Protein AF-A0A811SAV0-F1 (afdb_monomer)

Secondary structure (DSSP, 8-state):
-HHHHHHHTT--EEEEEE-TTS-EEEEEES-HHHHHHTTS--TTS--SS----HHHHHHHHHHHHHHHHHHHHHHHHHHHHHHHHHHHHHHHHHHHHHHHHHS-S-TT---TTTS-GGGHHHHHHHHHHHHHHTT-

Radius of gyration: 30.17 Å; Cα contacts (8 Å, |Δi|>4): 61; chains: 1; bounding box: 60×42×82 Å

Mean predicted aligned error: 19.49 Å

Solvent-accessible surface area (backbone atoms only — not comparable to full-atom values): 8204 Å² total; per-residue (Å²): 108,72,65,61,52,22,68,74,64,78,41,83,45,64,47,78,46,69,45,96,89,68,49,79,45,78,52,60,58,64,56,51,66,65,56,49,58,58,66,45,69,59,90,95,47,84,54,73,79,78,76,71,52,72,64,59,50,50,51,52,50,51,51,53,52,52,51,54,53,48,55,52,50,56,51,54,53,49,49,53,53,51,52,54,48,51,52,52,53,49,55,51,49,51,51,52,51,53,52,54,71,71,44,74,97,41,97,81,71,63,62,57,81,77,55,48,72,84,52,51,63,58,52,52,53,52,52,53,52,52,56,50,64,76,73,106

Nearest PDB structures (foldseek):
  5f28-assembly1_B  TM=6.497E-01  e=5.873E-02  Mus musculus
  6c9l-assembly2_D  TM=6.506E-01  e=6.699E-02  Homo sapiens
  1n6j-assembly1_A  TM=6.111E-01  e=9.940E-02  Homo sapiens

Structure (mmCIF, N/CA/C/O backbone):
data_AF-A0A811SAV0-F1
#
_entry.id   AF-A0A811SAV0-F1
#
loop_
_atom_site.group_PDB
_atom_site.id
_atom_site.type_symbol
_atom_site.label_atom_id
_atom_site.label_alt_id
_atom_site.label_comp_id
_atom_site.label_asym_id
_atom_site.label_entity_id
_atom_site.label_seq_id
_atom_site.pdbx_PDB_ins_code
_atom_site.Cartn_x
_atom_site.Cartn_y
_atom_site.Cartn_z
_atom_site.occupancy
_atom_site.B_iso_or_equiv
_atom_site.auth_seq_id
_atom_site.auth_comp_id
_atom_site.auth_asym_id
_atom_site.auth_atom_id
_atom_site.pdbx_PDB_model_num
ATOM 1 N N . MET A 1 1 ? 9.350 -6.689 -13.671 1.00 64.00 1 MET A N 1
ATOM 2 C CA . MET A 1 1 ? 10.415 -5.668 -13.768 1.00 64.00 1 MET A CA 1
ATOM 3 C C . MET A 1 1 ? 10.565 -5.176 -15.203 1.00 64.00 1 MET A C 1
ATOM 5 O O . MET A 1 1 ? 10.274 -4.015 -15.415 1.00 64.00 1 MET A O 1
ATOM 9 N N . ALA A 1 2 ? 10.870 -6.035 -16.187 1.00 64.44 2 ALA A N 1
ATOM 10 C CA . ALA A 1 2 ? 10.975 -5.631 -17.601 1.00 64.44 2 ALA A CA 1
ATOM 11 C C . ALA A 1 2 ? 9.724 -4.910 -18.156 1.00 64.44 2 ALA A C 1
ATOM 13 O O . ALA A 1 2 ? 9.862 -3.881 -18.803 1.00 64.44 2 ALA A O 1
ATOM 14 N N . ARG A 1 3 ? 8.510 -5.381 -17.821 1.00 69.81 3 ARG A N 1
ATOM 15 C CA . ARG A 1 3 ? 7.254 -4.712 -18.220 1.00 69.81 3 ARG A CA 1
ATOM 16 C C . ARG A 1 3 ? 7.117 -3.287 -17.664 1.00 69.81 3 ARG A C 1
ATOM 18 O O . ARG A 1 3 ? 6.798 -2.386 -18.418 1.00 69.81 3 ARG A O 1
ATOM 25 N N . ALA A 1 4 ? 7.397 -3.083 -16.376 1.00 74.69 4 ALA A N 1
ATOM 26 C CA . ALA A 1 4 ? 7.285 -1.762 -15.750 1.00 74.69 4 ALA A CA 1
ATOM 27 C C . ALA A 1 4 ? 8.262 -0.751 -16.373 1.00 74.69 4 ALA A C 1
ATOM 29 O O . ALA A 1 4 ? 7.903 0.392 -16.599 1.00 74.69 4 ALA A O 1
ATOM 30 N N . ILE A 1 5 ? 9.472 -1.206 -16.714 1.00 72.19 5 ILE A N 1
ATOM 31 C CA . ILE A 1 5 ? 10.492 -0.372 -17.365 1.00 72.19 5 ILE A CA 1
ATOM 32 C C . ILE A 1 5 ? 10.098 -0.056 -18.817 1.00 72.19 5 ILE A C 1
ATOM 34 O O . ILE A 1 5 ? 10.317 1.054 -19.283 1.00 72.19 5 ILE A O 1
ATOM 38 N N . SER A 1 6 ? 9.497 -1.016 -19.528 1.00 74.50 6 SER A N 1
ATOM 39 C CA . SER A 1 6 ? 8.990 -0.811 -20.892 1.00 74.50 6 SER A CA 1
ATOM 40 C C . SER A 1 6 ? 7.869 0.231 -20.931 1.00 74.50 6 SER A C 1
ATOM 42 O O . SER A 1 6 ? 7.892 1.111 -21.786 1.00 74.50 6 SER A O 1
ATOM 44 N N . GLU A 1 7 ? 6.936 0.166 -19.978 1.00 79.06 7 GLU A N 1
ATOM 45 C CA . GLU A 1 7 ? 5.827 1.120 -19.845 1.00 79.06 7 GLU A CA 1
ATOM 46 C C . GLU A 1 7 ? 6.306 2.520 -19.429 1.00 79.06 7 GLU A C 1
ATOM 48 O O . GLU A 1 7 ? 5.781 3.516 -19.914 1.00 79.06 7 GLU A O 1
ATOM 53 N N . GLU A 1 8 ? 7.310 2.612 -18.555 1.00 73.12 8 GLU A N 1
ATOM 54 C CA . GLU A 1 8 ? 7.830 3.889 -18.052 1.00 73.12 8 GLU A CA 1
ATOM 55 C C . GLU A 1 8 ? 8.710 4.631 -19.070 1.00 73.12 8 GLU A C 1
ATOM 57 O O . GLU A 1 8 ? 8.700 5.860 -19.112 1.00 73.12 8 GLU A O 1
ATOM 62 N N . LEU A 1 9 ? 9.450 3.898 -19.908 1.00 76.75 9 LEU A N 1
ATOM 63 C CA . LEU A 1 9 ? 10.360 4.469 -20.908 1.00 76.75 9 LEU A CA 1
ATOM 64 C C . LEU A 1 9 ? 9.765 4.542 -22.323 1.00 76.75 9 LEU A C 1
ATOM 66 O O . LEU A 1 9 ? 10.479 4.937 -23.242 1.00 76.75 9 LEU A O 1
ATOM 70 N N . ASP A 1 10 ? 8.504 4.132 -22.505 1.00 77.56 10 ASP A N 1
ATOM 71 C CA . ASP A 1 10 ? 7.852 3.959 -23.817 1.00 77.56 10 ASP A CA 1
ATOM 72 C C . ASP A 1 10 ? 8.756 3.215 -24.823 1.00 77.56 10 ASP A C 1
ATOM 74 O O . ASP A 1 10 ? 8.954 3.614 -25.971 1.00 77.56 10 ASP A O 1
ATOM 78 N N . ALA A 1 11 ? 9.390 2.137 -24.346 1.00 72.81 11 ALA A N 1
ATOM 79 C CA . ALA A 1 11 ? 10.442 1.424 -25.065 1.00 72.81 11 ALA A CA 1
ATOM 80 C C . ALA A 1 11 ? 10.138 -0.073 -25.186 1.00 72.81 11 ALA A C 1
ATOM 82 O O . ALA A 1 11 ? 9.627 -0.703 -24.257 1.00 72.81 11 ALA A O 1
ATOM 83 N N . HIS A 1 12 ? 10.519 -0.679 -26.314 1.00 74.56 12 HIS A N 1
ATOM 84 C CA . HIS A 1 12 ? 10.455 -2.129 -26.509 1.00 74.56 12 HIS A CA 1
ATOM 85 C C . HIS A 1 12 ? 11.681 -2.810 -25.893 1.00 74.56 12 HIS A C 1
ATOM 87 O O . HIS A 1 12 ? 12.813 -2.540 -26.292 1.00 74.56 12 HIS A O 1
ATOM 93 N N . ILE A 1 13 ? 11.460 -3.700 -24.921 1.00 72.62 13 ILE A N 1
ATOM 94 C CA . ILE A 1 13 ? 12.533 -4.345 -24.153 1.00 72.62 13 ILE A CA 1
ATOM 95 C C . ILE A 1 13 ? 12.432 -5.866 -24.290 1.00 72.62 13 ILE A C 1
ATOM 97 O O . ILE A 1 13 ? 11.392 -6.455 -23.998 1.00 72.62 13 ILE A O 1
ATOM 101 N N . ALA A 1 14 ? 13.549 -6.495 -24.663 1.00 79.81 14 ALA A N 1
ATOM 102 C CA . ALA A 1 14 ? 13.745 -7.940 -24.623 1.00 79.81 14 ALA A CA 1
ATOM 103 C C . ALA A 1 14 ? 14.899 -8.281 -23.671 1.00 79.81 14 ALA A C 1
ATOM 105 O O . ALA A 1 14 ? 15.991 -7.725 -23.784 1.00 79.81 14 ALA A O 1
ATOM 106 N N . VAL A 1 15 ? 14.665 -9.201 -22.733 1.00 81.25 15 VAL A N 1
ATOM 107 C CA . VAL A 1 15 ? 15.683 -9.700 -21.799 1.00 81.25 15 VAL A CA 1
ATOM 108 C C . VAL A 1 15 ? 15.876 -11.192 -22.030 1.00 81.25 15 VAL A C 1
ATOM 110 O O . VAL A 1 15 ? 14.929 -11.961 -21.890 1.00 81.25 15 VAL A O 1
ATOM 113 N N . VAL A 1 16 ? 17.107 -11.604 -22.338 1.00 81.56 16 VAL A N 1
ATOM 114 C CA . VAL A 1 16 ? 17.495 -13.017 -22.466 1.00 81.56 16 VAL A CA 1
ATOM 115 C C . VAL A 1 16 ? 18.511 -13.349 -21.378 1.00 81.56 16 VAL A C 1
ATOM 117 O O . VAL A 1 16 ? 19.557 -12.710 -21.282 1.00 81.56 16 VAL A O 1
ATOM 120 N N . ALA A 1 17 ? 18.198 -14.335 -20.543 1.00 84.38 17 ALA A N 1
ATOM 121 C CA . ALA A 1 17 ? 19.053 -14.812 -19.465 1.00 84.38 17 ALA A CA 1
ATOM 122 C C . ALA A 1 17 ? 19.480 -16.256 -19.733 1.00 84.38 17 ALA A C 1
ATOM 124 O O . ALA A 1 17 ? 18.638 -17.101 -20.029 1.00 84.38 17 ALA A O 1
ATOM 125 N N . PHE A 1 18 ? 20.773 -16.542 -19.586 1.00 83.38 18 PHE A N 1
ATOM 126 C CA . PHE A 1 18 ? 21.312 -17.896 -19.687 1.00 83.38 18 PHE A CA 1
ATOM 127 C C . PHE A 1 18 ? 21.580 -18.453 -18.290 1.00 83.38 18 PHE A C 1
ATOM 129 O O . PHE A 1 18 ? 22.265 -17.819 -17.483 1.00 83.38 18 PHE A O 1
ATOM 136 N N . SER A 1 19 ? 21.031 -19.628 -17.992 1.00 81.75 19 SER A N 1
ATOM 137 C CA . SER A 1 19 ? 21.329 -20.357 -16.765 1.00 81.75 19 SER A CA 1
ATOM 138 C C . SER A 1 19 ? 22.769 -20.876 -16.800 1.00 81.75 19 SER A C 1
ATOM 140 O O . SER A 1 19 ? 23.379 -21.034 -17.859 1.00 81.75 19 SER A O 1
ATOM 142 N N . THR A 1 20 ? 23.326 -21.206 -15.636 1.00 78.00 20 THR A N 1
ATOM 143 C CA . THR A 1 20 ? 24.641 -21.864 -15.555 1.00 78.00 20 THR A CA 1
ATOM 144 C C . THR A 1 20 ? 24.649 -23.261 -16.187 1.00 78.00 20 THR A C 1
ATOM 146 O O . THR A 1 20 ? 25.722 -23.775 -16.489 1.00 78.00 20 THR A O 1
ATOM 149 N N . ALA A 1 21 ? 23.473 -23.859 -16.412 1.00 85.25 21 ALA A N 1
ATOM 150 C CA . ALA A 1 21 ? 23.298 -25.112 -17.144 1.00 85.25 21 ALA A CA 1
ATOM 151 C C . ALA A 1 21 ? 23.215 -24.912 -18.673 1.00 85.25 21 ALA A C 1
ATOM 153 O O . ALA A 1 21 ? 23.208 -25.892 -19.412 1.00 85.25 21 ALA A O 1
ATOM 154 N N . GLY A 1 22 ? 23.200 -23.659 -19.148 1.00 75.12 22 GLY A N 1
ATOM 155 C CA . GLY A 1 22 ? 23.134 -23.306 -20.568 1.00 75.12 22 GLY A CA 1
ATOM 156 C C . GLY A 1 22 ? 21.720 -23.071 -21.103 1.00 75.12 22 GLY A C 1
ATOM 157 O O . GLY A 1 22 ? 21.566 -22.815 -22.296 1.00 75.12 22 GLY A O 1
ATOM 158 N N . ASP A 1 23 ? 20.696 -23.119 -20.251 1.00 78.31 23 ASP A N 1
ATOM 159 C CA . ASP A 1 23 ? 19.310 -22.890 -20.667 1.00 78.31 23 ASP A CA 1
ATOM 160 C C . ASP A 1 23 ? 19.045 -21.401 -20.888 1.00 78.31 23 ASP A C 1
ATOM 162 O O . ASP A 1 23 ? 19.412 -20.572 -20.056 1.00 78.31 23 ASP A O 1
ATOM 166 N N . ALA A 1 24 ? 18.366 -21.055 -21.982 1.00 78.38 24 ALA A N 1
ATOM 167 C CA . ALA A 1 24 ? 17.958 -19.685 -22.266 1.00 78.38 24 ALA A CA 1
ATOM 168 C C . ALA A 1 24 ? 16.525 -19.421 -21.779 1.00 78.38 24 ALA A C 1
ATOM 170 O O . ALA A 1 24 ? 15.596 -20.168 -22.089 1.00 78.38 24 ALA A O 1
ATOM 171 N N . HIS A 1 25 ? 16.336 -18.315 -21.066 1.00 78.50 25 HIS A N 1
ATOM 172 C CA . HIS A 1 25 ? 15.037 -17.800 -20.648 1.00 78.50 25 HIS A CA 1
ATOM 173 C C . HIS A 1 25 ? 14.842 -16.398 -21.215 1.00 78.50 25 HIS A C 1
ATOM 175 O O . HIS A 1 25 ? 15.693 -15.531 -21.021 1.00 78.50 25 HIS A O 1
ATOM 181 N N . ALA A 1 26 ? 13.722 -16.172 -21.893 1.00 77.19 26 ALA A N 1
ATOM 182 C CA . ALA A 1 26 ? 13.417 -14.903 -22.536 1.00 77.19 26 ALA A CA 1
ATOM 183 C C . ALA A 1 26 ? 12.189 -14.249 -21.881 1.00 77.19 26 ALA A C 1
ATOM 185 O O . ALA A 1 26 ? 11.216 -14.933 -21.560 1.00 77.19 26 ALA A O 1
ATOM 186 N N . PHE A 1 27 ? 12.254 -12.938 -21.650 1.00 75.69 27 PHE A N 1
ATOM 187 C CA . PHE A 1 27 ? 11.188 -12.142 -21.041 1.00 75.69 27 PHE A CA 1
ATOM 188 C C . PHE A 1 27 ? 11.016 -10.833 -21.801 1.00 75.69 27 PHE A C 1
ATOM 190 O O . PHE A 1 27 ? 11.992 -10.102 -21.989 1.00 75.69 27 PHE A O 1
ATOM 197 N N . ASP A 1 28 ? 9.784 -10.513 -22.192 1.00 66.44 28 ASP A N 1
ATOM 198 C CA . ASP A 1 28 ? 9.534 -9.391 -23.090 1.00 66.44 28 ASP A CA 1
ATOM 199 C C . ASP A 1 28 ? 8.069 -8.911 -23.119 1.00 66.44 28 ASP A C 1
ATOM 201 O O . ASP A 1 28 ? 7.162 -9.523 -22.543 1.00 66.44 28 ASP A O 1
ATOM 205 N N . ALA A 1 29 ? 7.884 -7.753 -23.755 1.00 55.41 29 ALA A N 1
ATOM 206 C CA . ALA A 1 29 ? 6.630 -7.247 -24.308 1.00 55.41 29 ALA A CA 1
ATOM 207 C C . ALA A 1 29 ? 6.977 -6.112 -25.302 1.00 55.41 29 ALA A C 1
ATOM 209 O O . ALA A 1 29 ? 7.429 -5.059 -24.845 1.00 55.41 29 ALA A O 1
ATOM 210 N N . PRO A 1 30 ? 6.795 -6.267 -26.635 1.00 58.72 30 PRO A N 1
ATOM 211 C CA . PRO A 1 30 ? 6.320 -7.440 -27.399 1.00 58.72 30 PRO A CA 1
ATOM 212 C C . PRO A 1 30 ? 7.330 -8.607 -27.424 1.00 58.72 30 PRO A C 1
ATOM 214 O O . PRO A 1 30 ? 8.439 -8.442 -26.936 1.00 58.72 30 PRO A O 1
ATOM 217 N N . THR A 1 31 ? 6.956 -9.758 -28.007 1.00 72.38 31 THR A N 1
ATOM 218 C CA . THR A 1 31 ? 7.784 -10.986 -28.100 1.00 72.38 31 THR A CA 1
ATOM 219 C C . THR A 1 31 ? 9.232 -10.720 -28.533 1.00 72.38 31 THR A C 1
ATOM 221 O O . THR A 1 31 ? 9.461 -9.897 -29.418 1.00 72.38 31 THR A O 1
ATOM 224 N N . VAL A 1 32 ? 10.201 -11.457 -27.979 1.00 70.50 32 VAL A N 1
ATOM 225 C CA . VAL A 1 32 ? 11.654 -11.306 -28.190 1.00 70.50 32 VAL A CA 1
ATOM 226 C C . VAL A 1 32 ? 11.979 -11.330 -29.671 1.00 70.50 32 VAL A C 1
ATOM 228 O O . VAL A 1 32 ? 12.746 -10.488 -30.122 1.00 70.50 32 VAL A O 1
ATOM 231 N N . ASP A 1 33 ? 11.335 -12.204 -30.444 1.00 69.44 33 ASP A N 1
ATOM 232 C CA . ASP A 1 33 ? 11.501 -12.250 -31.898 1.00 69.44 33 ASP A CA 1
ATOM 233 C C . ASP A 1 33 ? 11.124 -10.930 -32.578 1.00 69.44 33 ASP A C 1
ATOM 235 O O . ASP A 1 33 ? 11.838 -10.486 -33.470 1.00 69.44 33 ASP A O 1
ATOM 239 N N . CYS A 1 34 ? 10.062 -10.249 -32.137 1.00 67.31 34 CYS A N 1
ATOM 240 C CA . CYS A 1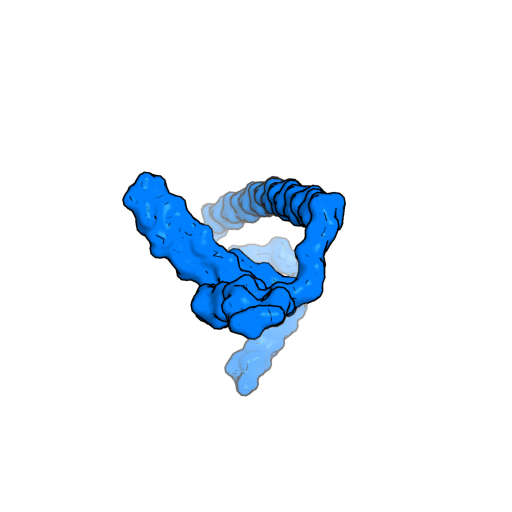 34 ? 9.677 -8.947 -32.687 1.00 67.31 34 CYS A CA 1
ATOM 241 C C . CYS A 1 34 ? 10.726 -7.878 -32.368 1.00 67.31 34 CYS A C 1
ATOM 243 O O . CYS A 1 34 ? 11.062 -7.078 -33.235 1.00 67.31 34 CYS A O 1
ATOM 245 N N . VAL A 1 35 ? 11.279 -7.884 -31.151 1.00 65.75 35 VAL A N 1
ATOM 246 C CA . VAL A 1 35 ? 12.334 -6.937 -30.764 1.00 65.75 35 VAL A CA 1
ATOM 247 C C . VAL A 1 35 ? 13.612 -7.231 -31.549 1.00 65.75 35 VAL A C 1
ATOM 249 O O . VAL A 1 35 ? 14.154 -6.327 -32.178 1.00 65.75 35 VAL A O 1
ATOM 252 N N . LEU A 1 36 ? 14.045 -8.494 -31.605 1.00 74.06 36 LEU A N 1
ATOM 253 C CA . LEU A 1 36 ? 15.248 -8.924 -32.320 1.00 74.06 36 LEU A CA 1
ATOM 254 C C . LEU A 1 36 ? 15.156 -8.676 -33.828 1.00 74.06 36 LEU A C 1
ATOM 256 O O . LEU A 1 36 ? 16.132 -8.208 -34.406 1.00 74.06 36 LEU A O 1
ATOM 260 N N . CYS A 1 37 ? 14.001 -8.903 -34.463 1.00 69.88 37 CYS A N 1
ATOM 261 C CA . CYS A 1 37 ? 13.797 -8.594 -35.885 1.00 69.88 37 CYS A CA 1
ATOM 262 C C . CYS A 1 37 ? 14.046 -7.117 -36.207 1.00 69.88 37 CYS A C 1
ATOM 264 O O . CYS A 1 37 ? 14.454 -6.799 -37.319 1.00 69.88 37 CYS A O 1
ATOM 266 N N . THR A 1 38 ? 13.851 -6.222 -35.237 1.00 64.75 38 THR A N 1
ATOM 267 C CA . THR A 1 38 ? 14.151 -4.796 -35.400 1.00 64.75 38 THR A CA 1
ATOM 268 C C . THR A 1 38 ? 15.654 -4.500 -35.435 1.00 64.75 38 THR A C 1
ATOM 270 O O . THR A 1 38 ? 16.047 -3.472 -35.964 1.00 64.75 38 THR A O 1
ATOM 273 N N . TYR A 1 39 ? 16.504 -5.373 -34.886 1.00 63.56 39 TYR A N 1
ATOM 274 C CA . TYR A 1 39 ? 17.965 -5.193 -34.839 1.00 63.56 39 TYR A CA 1
A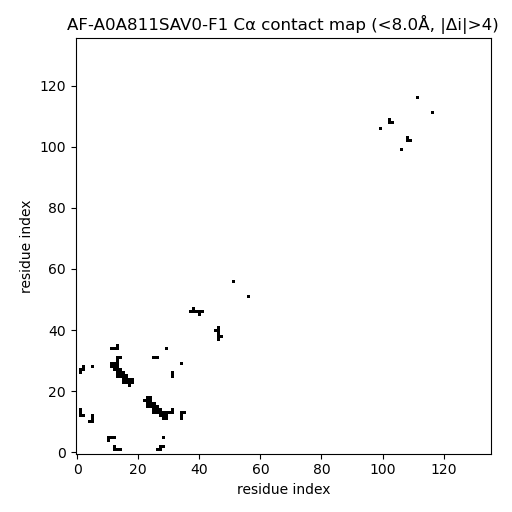TOM 275 C C . TYR A 1 39 ? 18.725 -6.122 -35.789 1.00 63.56 39 TYR A C 1
ATOM 277 O O . TYR A 1 39 ? 19.909 -5.902 -36.054 1.00 63.56 39 TYR A O 1
ATOM 285 N N . LEU A 1 40 ? 18.072 -7.167 -36.296 1.00 65.00 40 LEU A N 1
ATOM 286 C CA . LEU A 1 40 ? 18.647 -8.029 -37.316 1.00 65.00 40 LEU A CA 1
ATOM 287 C C . LEU A 1 40 ? 18.670 -7.280 -38.658 1.00 65.00 40 LEU A C 1
ATOM 289 O O . LEU A 1 40 ? 17.662 -6.684 -39.040 1.00 65.00 40 LEU A O 1
ATOM 293 N N . PRO A 1 41 ? 19.796 -7.291 -39.394 1.00 57.03 41 PRO A N 1
ATOM 294 C CA . PR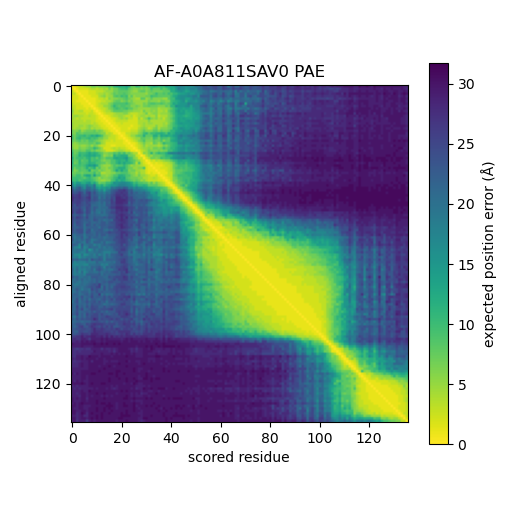O A 1 41 ? 19.849 -6.668 -40.705 1.00 57.03 41 PRO A CA 1
ATOM 295 C C . PRO A 1 41 ? 18.870 -7.377 -41.646 1.00 57.03 41 PRO A C 1
ATOM 297 O O . PRO A 1 41 ? 19.065 -8.542 -41.988 1.00 57.03 41 PRO A O 1
ATOM 300 N N . VAL A 1 42 ? 17.831 -6.670 -42.087 1.00 61.38 42 VAL A N 1
ATOM 301 C CA . VAL A 1 42 ? 17.132 -7.010 -43.328 1.00 61.38 42 VAL A CA 1
ATOM 302 C C . VAL A 1 42 ? 18.022 -6.526 -44.468 1.00 61.38 42 VAL A C 1
ATOM 304 O O . VAL A 1 42 ? 18.426 -5.364 -44.482 1.00 61.38 42 VAL A O 1
ATOM 307 N N . ASP A 1 43 ? 18.379 -7.451 -45.361 1.00 56.53 43 ASP A N 1
ATOM 308 C CA . ASP A 1 43 ? 19.245 -7.292 -46.534 1.00 56.53 43 ASP A CA 1
ATOM 309 C C . ASP A 1 43 ? 19.609 -5.839 -46.905 1.00 56.53 43 ASP A C 1
ATOM 311 O O . ASP A 1 43 ? 18.843 -5.104 -47.528 1.00 56.53 43 ASP A O 1
ATOM 315 N N . GLY A 1 44 ? 20.835 -5.439 -46.547 1.00 56.09 44 GLY A N 1
ATOM 316 C CA . GLY A 1 44 ? 21.512 -4.263 -47.101 1.00 56.09 44 GLY A CA 1
ATOM 317 C C . GLY A 1 44 ? 21.208 -2.899 -46.472 1.00 56.09 44 GLY A C 1
ATOM 318 O O . GLY A 1 44 ? 21.811 -1.917 -46.905 1.00 56.09 44 GLY A O 1
ATOM 319 N N . VAL A 1 45 ? 20.351 -2.802 -45.450 1.00 59.31 45 VAL A N 1
ATOM 320 C CA . VAL A 1 45 ? 20.088 -1.538 -44.735 1.00 59.31 45 VAL A CA 1
ATOM 321 C C . VAL A 1 45 ? 20.435 -1.701 -43.250 1.00 59.31 45 VAL A C 1
ATOM 323 O O . VAL A 1 45 ? 19.956 -2.648 -42.628 1.00 59.31 45 VAL A O 1
ATOM 326 N N . PRO A 1 46 ? 21.255 -0.817 -42.643 1.00 54.53 46 PRO A N 1
ATOM 327 C CA . PRO A 1 46 ? 21.487 -0.861 -41.204 1.00 54.53 46 PRO A CA 1
ATOM 328 C C . PRO A 1 46 ? 20.169 -0.545 -40.486 1.00 54.53 46 PRO A C 1
ATOM 330 O O . PRO A 1 46 ? 19.589 0.515 -40.747 1.00 54.53 46 PRO A O 1
ATOM 333 N N . PRO A 1 47 ? 19.673 -1.417 -39.596 1.00 55.53 47 PRO A N 1
ATOM 334 C CA . PRO A 1 47 ? 18.497 -1.088 -38.825 1.00 55.53 47 PRO A CA 1
ATOM 335 C C . PRO A 1 47 ? 18.901 -0.111 -37.710 1.00 55.53 47 PRO A C 1
ATOM 337 O O . PRO A 1 47 ? 19.790 -0.399 -36.913 1.00 55.53 47 PRO A O 1
ATOM 340 N N . HIS A 1 48 ? 18.209 1.029 -37.655 1.00 57.84 48 HIS A N 1
ATOM 341 C CA . HIS A 1 48 ? 18.192 2.017 -36.566 1.00 57.84 48 HIS A CA 1
ATOM 342 C C . HIS A 1 48 ? 19.340 3.039 -36.432 1.00 57.84 48 HIS A C 1
ATOM 344 O O . HIS A 1 48 ? 20.462 2.815 -36.892 1.00 57.84 48 HIS A O 1
ATOM 350 N N . PRO A 1 49 ? 19.032 4.230 -35.856 1.00 55.66 49 PRO A N 1
ATOM 351 C CA . PRO A 1 49 ? 20.000 5.310 -35.704 1.00 55.66 49 PRO A CA 1
ATOM 352 C C . PRO A 1 49 ? 21.157 4.858 -34.813 1.00 55.66 49 PRO A C 1
ATOM 354 O O . PRO A 1 49 ? 20.984 4.007 -33.943 1.00 55.66 49 PRO A O 1
ATOM 357 N N . ALA A 1 50 ? 22.337 5.425 -35.068 1.00 57.50 50 ALA A N 1
ATOM 358 C CA . ALA A 1 50 ? 23.590 5.051 -34.427 1.00 57.50 50 ALA A CA 1
ATOM 359 C C . ALA A 1 50 ? 23.431 4.846 -32.912 1.00 57.50 50 ALA A C 1
ATOM 361 O O . ALA A 1 50 ? 22.853 5.693 -32.227 1.00 57.50 50 ALA A O 1
ATOM 362 N N . PHE A 1 51 ? 23.967 3.726 -32.414 1.00 54.94 51 PHE A N 1
ATOM 363 C CA . PHE A 1 51 ? 24.083 3.452 -30.985 1.00 54.94 51 PHE A CA 1
ATOM 364 C C . 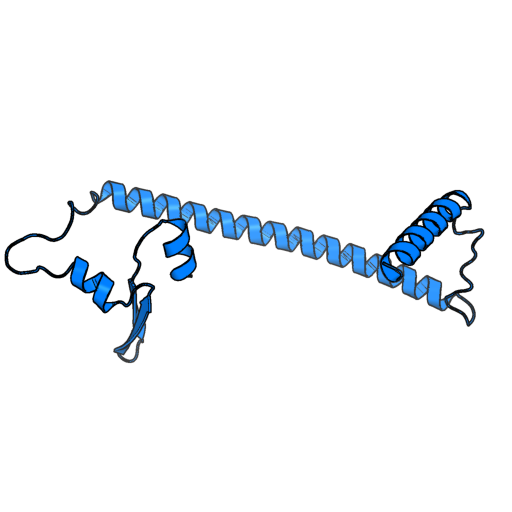PHE A 1 51 ? 24.580 4.707 -30.253 1.00 54.94 51 PHE A C 1
ATOM 366 O O . PHE A 1 51 ? 25.496 5.370 -30.759 1.00 54.94 51 PHE A O 1
ATOM 373 N N . PRO A 1 52 ? 23.996 5.054 -29.090 1.00 55.78 52 PRO A N 1
ATOM 374 C CA . PRO A 1 52 ? 24.479 6.182 -28.314 1.00 55.78 52 PRO A CA 1
ATOM 375 C C . PRO A 1 52 ? 25.979 6.008 -28.069 1.00 55.78 52 PRO A C 1
ATOM 377 O O . PRO A 1 52 ? 26.451 4.904 -27.793 1.00 55.78 52 PRO A O 1
ATOM 380 N N . SER A 1 53 ? 26.726 7.105 -28.223 1.00 57.56 53 SER A N 1
ATOM 381 C CA . SER A 1 53 ? 28.161 7.156 -27.928 1.00 57.56 53 SER A CA 1
ATOM 382 C C . SER A 1 53 ? 28.458 6.481 -26.583 1.00 57.56 53 SER A C 1
ATOM 384 O O . SER A 1 53 ? 27.650 6.571 -25.658 1.00 57.56 53 SER A O 1
ATOM 386 N N . SER A 1 54 ? 29.627 5.845 -26.457 1.00 62.69 54 SER A N 1
ATOM 387 C CA . SER A 1 54 ? 30.069 5.182 -25.220 1.00 62.69 54 SER A CA 1
ATOM 388 C C . SER A 1 54 ? 29.931 6.075 -23.979 1.00 62.69 54 SER A C 1
ATOM 390 O O . SER A 1 54 ? 29.642 5.561 -22.902 1.00 62.69 54 SER A O 1
ATOM 392 N N . ASP A 1 55 ? 30.079 7.395 -24.130 1.00 62.84 55 ASP A N 1
ATOM 393 C CA . ASP A 1 55 ? 29.872 8.362 -23.046 1.00 62.84 55 ASP A CA 1
ATOM 394 C C . ASP A 1 55 ? 28.395 8.489 -22.649 1.00 62.84 55 ASP A C 1
ATOM 396 O O . ASP A 1 55 ? 28.063 8.446 -21.471 1.00 62.84 55 ASP A O 1
ATOM 400 N N . ALA A 1 56 ? 27.478 8.559 -23.618 1.00 63.84 56 ALA A N 1
ATOM 401 C CA . ALA A 1 56 ? 26.041 8.637 -23.346 1.00 63.84 56 ALA A CA 1
ATOM 402 C C . ALA A 1 56 ? 25.504 7.343 -22.704 1.00 63.84 56 ALA A C 1
ATOM 404 O O . ALA A 1 56 ? 24.621 7.386 -21.848 1.00 63.84 56 ALA A O 1
ATOM 405 N N . ALA A 1 57 ? 26.067 6.189 -23.075 1.00 61.41 57 ALA A N 1
ATOM 406 C CA . ALA A 1 57 ? 25.755 4.918 -22.430 1.00 61.41 57 ALA A CA 1
ATOM 407 C C . ALA A 1 57 ? 26.287 4.851 -20.984 1.00 61.41 57 ALA A C 1
ATOM 409 O O . ALA A 1 57 ? 25.602 4.325 -20.106 1.00 61.41 57 ALA A O 1
ATOM 410 N N . ALA A 1 58 ? 27.477 5.402 -20.719 1.00 67.88 58 ALA A N 1
ATOM 411 C CA . ALA A 1 58 ? 28.058 5.457 -19.378 1.00 67.88 58 ALA A CA 1
ATOM 412 C C . ALA A 1 58 ? 27.275 6.391 -18.437 1.00 67.88 58 ALA A C 1
ATOM 414 O O . ALA A 1 58 ? 27.007 6.010 -17.297 1.00 67.88 58 ALA A O 1
ATOM 415 N N . GLU A 1 59 ? 26.846 7.559 -18.923 1.00 68.94 59 GLU A N 1
ATOM 416 C CA . GLU A 1 59 ? 26.014 8.506 -18.165 1.00 68.94 59 GLU A CA 1
ATOM 417 C C . GLU A 1 59 ? 24.666 7.887 -17.768 1.00 68.94 59 GLU A C 1
ATOM 419 O O . GLU A 1 59 ? 24.289 7.918 -16.598 1.00 68.94 59 GLU A O 1
ATOM 424 N N . MET A 1 60 ? 23.983 7.214 -18.702 1.00 71.38 60 MET A N 1
ATOM 425 C CA . MET A 1 60 ? 22.712 6.529 -18.427 1.00 71.38 60 MET A CA 1
ATOM 426 C C . MET A 1 60 ? 22.866 5.406 -17.384 1.00 71.38 60 MET A C 1
ATOM 428 O O . MET A 1 60 ? 22.004 5.223 -16.523 1.00 71.38 60 MET A O 1
ATOM 432 N N . VAL A 1 61 ? 23.974 4.656 -17.419 1.00 79.75 61 VAL A N 1
ATOM 433 C CA . VAL A 1 61 ? 24.285 3.641 -16.394 1.00 79.75 61 VAL A CA 1
ATOM 434 C C . VAL A 1 61 ? 24.562 4.300 -15.037 1.00 79.75 61 VAL A C 1
ATOM 436 O O . VAL A 1 61 ? 24.093 3.810 -14.005 1.00 79.75 61 VAL A O 1
ATOM 439 N N . GLY A 1 62 ? 25.286 5.421 -15.022 1.00 81.06 62 GLY A N 1
ATOM 440 C CA . GLY A 1 62 ? 25.528 6.224 -13.823 1.00 81.06 62 GLY A CA 1
ATOM 441 C C . GLY A 1 62 ? 24.228 6.713 -13.182 1.00 81.06 62 GLY A C 1
ATOM 442 O O . GLY A 1 62 ? 24.010 6.506 -11.988 1.00 81.06 62 GLY A O 1
ATOM 443 N N . GLU A 1 63 ? 23.319 7.264 -13.982 1.00 82.44 63 GLU A N 1
ATOM 444 C CA . GLU A 1 63 ? 22.013 7.740 -13.524 1.00 82.44 63 GLU A CA 1
ATOM 445 C C . GLU A 1 63 ? 21.138 6.594 -12.993 1.00 82.44 63 GLU A C 1
ATOM 447 O O . GLU A 1 63 ? 20.618 6.671 -11.876 1.00 82.44 63 GLU A O 1
ATOM 452 N N . ALA A 1 64 ? 21.058 5.476 -13.723 1.00 84.19 64 ALA A N 1
ATOM 453 C CA . ALA A 1 64 ? 20.306 4.301 -13.290 1.00 84.19 64 ALA A CA 1
ATOM 454 C C . ALA A 1 64 ? 20.842 3.722 -11.966 1.00 84.19 64 ALA A C 1
ATOM 456 O O . ALA A 1 64 ? 20.067 3.355 -11.078 1.00 84.19 64 ALA A O 1
ATOM 457 N N . THR A 1 65 ? 22.168 3.662 -11.793 1.00 86.38 65 THR A N 1
ATOM 458 C CA . THR A 1 65 ? 22.778 3.164 -10.548 1.00 86.38 65 THR A CA 1
ATOM 459 C C . THR A 1 65 ? 22.546 4.111 -9.368 1.00 86.38 65 THR A C 1
ATOM 461 O O . THR A 1 65 ? 22.234 3.642 -8.267 1.00 86.38 65 THR A O 1
ATOM 464 N N . ALA A 1 66 ? 22.621 5.427 -9.586 1.00 91.94 66 ALA A N 1
ATOM 465 C CA . ALA A 1 66 ? 22.316 6.434 -8.572 1.00 91.94 66 ALA A CA 1
ATOM 466 C C . ALA A 1 66 ? 20.842 6.378 -8.143 1.00 91.94 66 ALA A C 1
ATOM 468 O O . ALA A 1 66 ? 20.545 6.410 -6.944 1.00 91.94 66 ALA A O 1
ATOM 469 N N . HIS A 1 67 ? 19.928 6.204 -9.099 1.00 91.12 67 HIS A N 1
ATOM 470 C CA . HIS A 1 67 ? 18.501 6.058 -8.832 1.00 91.12 67 HIS A CA 1
ATOM 471 C C . HIS A 1 67 ? 18.201 4.807 -7.990 1.00 91.12 67 HIS A C 1
ATOM 473 O O . HIS A 1 67 ? 17.547 4.893 -6.948 1.00 91.12 67 HIS A O 1
ATOM 479 N N . VAL A 1 68 ? 18.769 3.649 -8.355 1.00 92.00 68 VAL A N 1
ATOM 480 C CA . VAL A 1 68 ? 18.629 2.406 -7.572 1.00 92.00 68 VAL A CA 1
ATOM 481 C C . VAL A 1 68 ? 19.193 2.568 -6.157 1.00 92.00 68 VAL A C 1
ATOM 483 O O . VAL A 1 68 ? 18.602 2.076 -5.191 1.00 92.00 68 VAL A O 1
ATOM 486 N N . ALA A 1 69 ? 20.319 3.268 -5.998 1.00 94.56 69 ALA A N 1
ATOM 487 C CA . ALA A 1 69 ? 20.875 3.566 -4.680 1.00 94.56 69 ALA A CA 1
ATOM 488 C C . ALA A 1 69 ? 19.939 4.459 -3.843 1.00 94.56 69 ALA A C 1
ATOM 490 O O . ALA A 1 69 ? 19.784 4.211 -2.645 1.00 94.56 69 ALA A O 1
ATOM 491 N N . GLY A 1 70 ? 19.283 5.44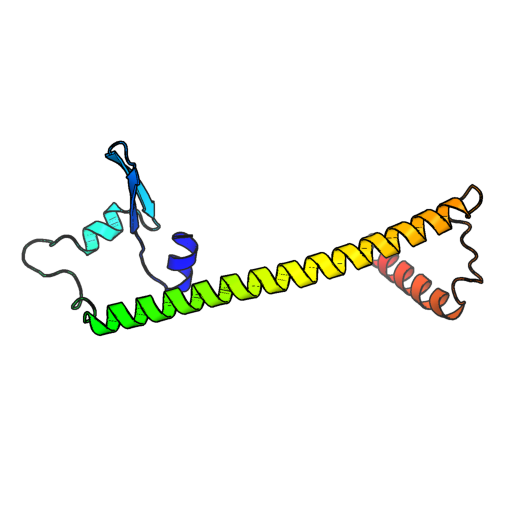1 -4.472 1.00 96.25 70 GLY A N 1
ATOM 492 C CA . GLY A 1 70 ? 18.227 6.260 -3.869 1.00 96.25 70 GLY A CA 1
ATOM 493 C C . GLY A 1 70 ? 17.070 5.415 -3.345 1.00 96.25 70 GLY A C 1
ATOM 494 O O . GLY A 1 70 ? 16.815 5.404 -2.145 1.00 96.25 70 GLY A O 1
ATOM 495 N N . MET A 1 71 ? 16.475 4.584 -4.203 1.00 94.56 71 MET A N 1
ATOM 496 C CA . MET A 1 71 ? 15.360 3.708 -3.822 1.00 94.56 71 MET A CA 1
ATOM 497 C C . MET A 1 71 ? 15.705 2.765 -2.663 1.00 94.56 71 MET A C 1
ATOM 499 O O . MET A 1 71 ? 14.868 2.480 -1.802 1.00 94.56 71 MET A O 1
ATOM 503 N N . ARG A 1 72 ? 16.941 2.247 -2.627 1.00 94.69 72 ARG A N 1
ATOM 504 C CA . ARG A 1 72 ? 17.396 1.407 -1.510 1.00 94.69 72 ARG A CA 1
ATOM 505 C C . ARG A 1 72 ? 17.435 2.198 -0.206 1.00 94.69 72 ARG A C 1
ATOM 507 O O . ARG A 1 72 ? 17.004 1.660 0.808 1.00 94.69 72 ARG A O 1
ATOM 514 N N . ARG A 1 73 ? 17.909 3.446 -0.228 1.00 97.44 73 ARG A N 1
ATOM 515 C CA . ARG A 1 73 ? 17.919 4.323 0.951 1.00 97.44 73 ARG A CA 1
ATOM 516 C C . ARG A 1 73 ? 16.500 4.590 1.449 1.00 97.44 73 ARG A C 1
ATOM 518 O O . ARG A 1 73 ? 16.214 4.291 2.606 1.00 97.44 73 ARG A O 1
ATOM 525 N N . ASP A 1 74 ? 15.607 5.026 0.567 1.00 95.50 74 ASP A N 1
ATOM 526 C CA . ASP A 1 74 ? 14.220 5.368 0.910 1.00 95.50 74 ASP A CA 1
ATOM 527 C C . ASP A 1 74 ? 13.470 4.166 1.506 1.00 95.50 74 ASP A C 1
ATOM 529 O O . ASP A 1 74 ? 12.691 4.283 2.460 1.00 95.50 74 ASP A O 1
ATOM 533 N N . ARG A 1 75 ? 13.748 2.963 0.986 1.00 97.06 75 ARG A N 1
ATOM 534 C CA . ARG A 1 75 ? 13.223 1.707 1.533 1.00 97.06 75 ARG A CA 1
ATOM 535 C C . ARG A 1 75 ? 13.697 1.463 2.964 1.00 97.06 75 ARG A C 1
ATOM 537 O O . ARG A 1 75 ? 12.892 1.040 3.794 1.00 97.06 75 ARG A O 1
ATOM 544 N N . GLU A 1 76 ? 14.981 1.664 3.256 1.00 97.25 76 GLU A N 1
ATOM 545 C CA . GLU A 1 76 ? 15.501 1.477 4.614 1.00 97.25 76 GLU A CA 1
ATOM 546 C C . GLU A 1 76 ? 14.942 2.529 5.583 1.00 97.25 76 GLU A C 1
ATOM 548 O O . GLU A 1 76 ? 14.532 2.175 6.687 1.00 97.25 76 GLU A O 1
ATOM 553 N N . GLU A 1 77 ? 14.807 3.785 5.158 1.00 97.50 77 GLU A N 1
ATOM 554 C CA . GLU A 1 77 ? 14.159 4.836 5.956 1.00 97.50 77 GLU A CA 1
ATOM 555 C C . GLU A 1 77 ? 12.695 4.492 6.264 1.00 97.50 77 GLU A C 1
ATOM 557 O O . GLU A 1 77 ? 12.251 4.561 7.415 1.00 97.50 77 GLU A O 1
ATOM 562 N N . THR A 1 78 ? 11.960 4.005 5.263 1.00 97.19 78 THR A N 1
ATOM 563 C CA . THR A 1 78 ? 10.572 3.558 5.434 1.00 97.19 78 THR A CA 1
ATOM 564 C C . THR A 1 78 ? 10.471 2.407 6.432 1.00 97.19 78 THR A C 1
ATOM 566 O O . THR A 1 78 ? 9.591 2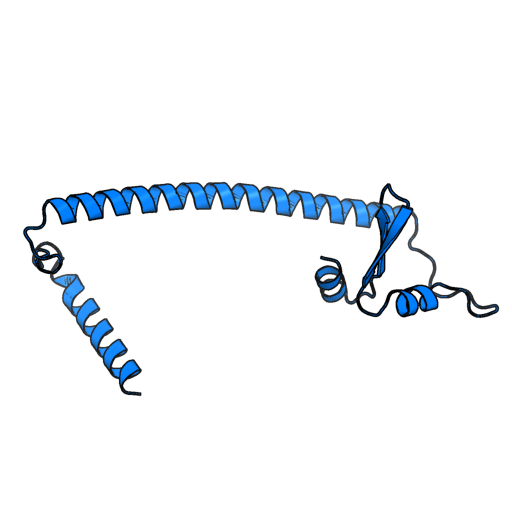.414 7.292 1.00 97.19 78 THR A O 1
ATOM 569 N N . LYS A 1 79 ? 11.384 1.426 6.386 1.00 97.12 79 LYS A N 1
ATOM 570 C CA . LYS A 1 79 ? 11.410 0.331 7.372 1.00 97.12 79 LYS A CA 1
ATOM 571 C C . LYS A 1 79 ? 11.598 0.845 8.797 1.00 97.12 79 LYS A C 1
ATOM 573 O O . LYS A 1 79 ? 10.958 0.322 9.707 1.00 97.12 79 LYS A O 1
ATOM 578 N N . VAL A 1 80 ? 12.436 1.864 8.996 1.00 97.94 80 VAL A N 1
ATOM 579 C CA . VAL A 1 80 ? 12.637 2.483 10.316 1.00 97.94 80 VAL A CA 1
ATOM 580 C C . VAL A 1 80 ? 11.347 3.144 10.805 1.00 97.94 80 VAL A C 1
ATOM 582 O O . VAL A 1 80 ? 10.951 2.939 11.955 1.00 97.94 80 VAL A O 1
ATOM 585 N N . LEU A 1 81 ? 10.649 3.883 9.937 1.00 97.56 81 LEU A N 1
ATOM 586 C CA . LEU A 1 81 ? 9.358 4.496 10.271 1.00 97.56 81 LEU A CA 1
ATOM 587 C C . LEU A 1 81 ? 8.293 3.443 10.606 1.00 97.56 81 LEU A C 1
ATOM 589 O O . LEU A 1 81 ? 7.595 3.573 11.610 1.00 97.56 81 LEU A O 1
ATOM 593 N N . VAL A 1 82 ? 8.216 2.371 9.816 1.00 97.88 82 VAL A N 1
ATOM 594 C CA . VAL A 1 82 ? 7.295 1.249 10.043 1.00 97.88 82 VAL A CA 1
ATOM 595 C C . VAL A 1 82 ? 7.590 0.557 11.372 1.00 97.88 82 VAL A C 1
ATOM 597 O O . VAL A 1 82 ? 6.664 0.287 12.130 1.00 97.88 82 VAL A O 1
ATOM 600 N N . ALA A 1 83 ? 8.860 0.304 11.699 1.00 98.12 83 ALA A N 1
ATOM 601 C CA . ALA A 1 83 ? 9.239 -0.300 12.975 1.00 98.12 83 ALA A CA 1
ATOM 602 C C . ALA A 1 83 ? 8.857 0.593 14.166 1.00 98.12 83 ALA A C 1
ATOM 604 O O . ALA A 1 83 ? 8.308 0.109 15.158 1.00 98.12 83 ALA A O 1
ATOM 605 N N . LYS A 1 84 ? 9.090 1.906 14.049 1.00 98.12 84 LYS A N 1
ATOM 606 C CA . LYS A 1 84 ? 8.676 2.889 15.057 1.00 98.12 84 LYS A CA 1
ATOM 607 C C . LYS A 1 84 ? 7.159 2.892 15.250 1.00 98.12 84 LYS A C 1
ATOM 609 O O . LYS A 1 84 ? 6.694 2.928 16.389 1.00 98.12 84 LYS A O 1
ATOM 614 N N . GLU A 1 85 ? 6.389 2.846 14.166 1.00 97.56 85 GLU A N 1
ATOM 615 C CA . GLU A 1 85 ? 4.929 2.834 14.254 1.00 97.56 85 GLU A CA 1
ATOM 616 C C . GLU A 1 85 ? 4.406 1.520 14.839 1.00 97.56 85 GLU A C 1
ATOM 618 O O . GLU A 1 85 ? 3.566 1.539 15.734 1.00 97.56 85 GLU A O 1
ATOM 623 N N . TRP A 1 86 ? 4.972 0.380 14.440 1.00 98.00 86 TRP A N 1
ATOM 624 C CA . TRP A 1 86 ? 4.643 -0.912 15.042 1.00 98.00 86 TRP A CA 1
ATOM 625 C C . TRP A 1 86 ? 4.890 -0.939 16.549 1.00 98.00 86 TRP A C 1
ATOM 627 O O . TRP A 1 86 ? 4.062 -1.476 17.284 1.00 98.00 86 TRP A O 1
ATOM 637 N N . ALA A 1 87 ? 5.972 -0.318 17.026 1.00 98.12 87 ALA A N 1
ATOM 638 C CA . ALA A 1 87 ? 6.229 -0.187 18.457 1.00 98.12 87 ALA A CA 1
ATOM 639 C C . ALA A 1 87 ? 5.148 0.654 19.163 1.00 98.12 87 ALA A C 1
ATOM 641 O O . ALA A 1 87 ? 4.687 0.285 20.244 1.00 98.12 87 ALA A O 1
ATOM 642 N N . ARG A 1 88 ? 4.688 1.751 18.544 1.00 96.88 88 ARG A N 1
ATOM 643 C CA . ARG A 1 88 ? 3.585 2.570 19.082 1.00 96.88 88 ARG A CA 1
ATOM 644 C C . ARG A 1 88 ? 2.274 1.792 19.132 1.00 96.88 88 ARG A C 1
ATOM 646 O O . ARG A 1 88 ? 1.589 1.826 20.151 1.00 96.88 88 ARG A O 1
ATOM 653 N N . VAL A 1 89 ? 1.938 1.082 18.058 1.00 97.38 89 VAL A N 1
ATOM 654 C CA . VAL A 1 89 ? 0.723 0.261 17.975 1.00 97.38 89 VAL A CA 1
ATOM 655 C C . VAL A 1 89 ? 0.759 -0.865 19.005 1.00 97.38 89 VAL A C 1
ATOM 657 O O . VAL A 1 89 ? -0.237 -1.083 19.693 1.00 97.38 89 VAL A O 1
ATOM 660 N N . ALA A 1 90 ? 1.899 -1.541 19.168 1.00 97.06 90 ALA A N 1
ATOM 661 C CA . ALA A 1 90 ? 2.076 -2.578 20.181 1.00 97.06 90 ALA A CA 1
ATOM 662 C C . ALA A 1 90 ? 1.864 -2.024 21.598 1.00 97.06 90 ALA A C 1
ATOM 664 O O . ALA A 1 90 ? 1.060 -2.571 22.350 1.00 97.06 90 ALA A O 1
ATOM 665 N N . ALA A 1 91 ? 2.478 -0.884 21.926 1.00 95.06 91 ALA A N 1
ATOM 666 C CA . ALA A 1 91 ? 2.296 -0.237 23.223 1.00 95.06 91 ALA A CA 1
ATOM 667 C C . ALA A 1 91 ? 0.833 0.182 23.472 1.00 95.06 91 ALA A C 1
ATOM 669 O O . ALA A 1 91 ? 0.310 0.025 24.575 1.00 95.06 91 ALA A O 1
ATOM 670 N N . THR A 1 92 ? 0.138 0.700 22.455 1.00 93.00 92 THR A N 1
ATOM 671 C CA . THR A 1 92 ? -1.296 1.020 22.560 1.00 93.00 92 THR A CA 1
ATOM 672 C C . THR A 1 92 ? -2.134 -0.242 22.760 1.00 93.00 92 THR A C 1
ATOM 674 O O . THR A 1 92 ? -3.030 -0.252 23.602 1.00 93.00 92 THR A O 1
ATOM 677 N N . ARG A 1 93 ? -1.825 -1.330 22.048 1.00 93.00 93 ARG A N 1
ATOM 678 C CA . ARG A 1 93 ? -2.504 -2.622 22.206 1.00 93.00 93 ARG A CA 1
ATOM 679 C C . ARG A 1 93 ? -2.341 -3.181 23.618 1.00 93.00 93 ARG A C 1
ATOM 681 O O . ARG A 1 93 ? -3.312 -3.685 24.180 1.00 93.00 93 ARG A O 1
ATOM 688 N N . GLU A 1 94 ? -1.151 -3.076 24.201 1.00 93.38 94 GLU A N 1
ATOM 689 C CA . GLU A 1 94 ? -0.906 -3.476 25.591 1.00 93.38 94 GLU A CA 1
ATOM 690 C C . GLU A 1 94 ? -1.763 -2.664 26.565 1.00 93.38 94 GLU A C 1
ATOM 692 O O . GLU A 1 94 ? -2.426 -3.247 27.420 1.00 93.38 94 GLU A O 1
ATOM 697 N N . LYS A 1 95 ? -1.847 -1.338 26.386 1.00 88.31 95 LYS A N 1
ATOM 698 C CA . LYS A 1 95 ? -2.719 -0.473 27.201 1.00 88.31 95 LYS A CA 1
ATOM 699 C C . LYS A 1 95 ? -4.193 -0.858 27.087 1.00 88.31 95 LYS A C 1
ATOM 701 O O . LYS A 1 95 ? -4.871 -0.940 28.105 1.00 88.31 95 LYS A O 1
ATOM 706 N N . VAL A 1 96 ? -4.680 -1.125 25.873 1.00 84.38 96 VAL A N 1
ATOM 707 C CA . VAL A 1 96 ? -6.062 -1.582 25.644 1.00 84.38 96 VAL A CA 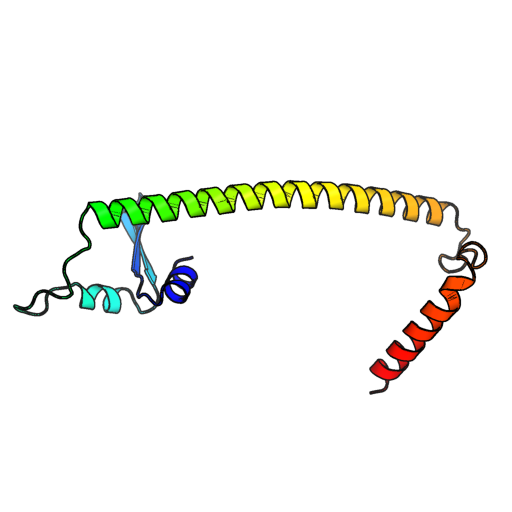1
ATOM 708 C C . VAL A 1 96 ? -6.307 -2.921 26.335 1.00 84.38 96 VAL A C 1
ATOM 710 O O . VAL A 1 96 ? -7.323 -3.088 26.999 1.00 84.38 96 VAL A O 1
ATOM 713 N N . THR A 1 97 ? -5.362 -3.856 26.237 1.00 84.06 97 THR A N 1
ATOM 714 C CA . THR A 1 97 ? -5.473 -5.174 26.881 1.00 84.06 97 THR A CA 1
ATOM 715 C C . THR A 1 97 ? -5.487 -5.045 28.407 1.00 84.06 97 THR A C 1
ATOM 717 O O . THR A 1 97 ? -6.290 -5.694 29.070 1.00 84.06 97 THR A O 1
ATOM 720 N N . ALA A 1 98 ? -4.649 -4.171 28.973 1.00 84.56 98 ALA A N 1
ATOM 721 C CA . ALA A 1 98 ? -4.638 -3.885 30.405 1.00 84.56 98 ALA A CA 1
ATOM 722 C C . ALA A 1 98 ? -5.958 -3.250 30.872 1.00 84.56 98 ALA A C 1
ATOM 724 O O . ALA A 1 98 ? -6.523 -3.687 31.871 1.00 84.56 98 ALA A O 1
ATOM 725 N N . ALA A 1 99 ? -6.491 -2.283 30.118 1.00 78.12 99 ALA A N 1
ATOM 726 C CA . ALA A 1 99 ? -7.783 -1.664 30.406 1.00 78.12 99 ALA A CA 1
ATOM 727 C C . ALA A 1 99 ? -8.943 -2.674 30.316 1.00 78.12 99 ALA A C 1
ATOM 729 O O . ALA A 1 99 ? -9.825 -2.679 31.172 1.00 78.12 99 ALA A O 1
ATOM 730 N N . GLN A 1 100 ? -8.913 -3.581 29.333 1.00 76.56 100 GLN A N 1
ATOM 731 C CA . GLN A 1 100 ? -9.879 -4.678 29.213 1.00 76.56 100 GLN A CA 1
ATOM 732 C C . GLN A 1 100 ? -9.779 -5.675 30.371 1.00 76.56 100 GLN A C 1
ATOM 734 O O . GLN A 1 100 ? -10.801 -6.175 30.823 1.00 76.56 100 GLN A O 1
ATOM 739 N N . ALA A 1 101 ? -8.574 -5.951 30.876 1.00 77.25 101 ALA A N 1
ATOM 740 C CA . ALA A 1 101 ? -8.384 -6.829 32.029 1.00 77.25 101 ALA A CA 1
ATOM 741 C C . ALA A 1 101 ? -8.933 -6.220 33.332 1.00 77.25 101 ALA A C 1
ATOM 743 O O . ALA A 1 101 ? -9.337 -6.957 34.230 1.00 77.25 101 ALA A O 1
ATOM 744 N N . THR A 1 102 ? -8.964 -4.887 33.435 1.00 71.44 102 THR A N 1
ATOM 745 C CA . THR A 1 102 ? -9.592 -4.168 34.555 1.00 71.44 102 THR A CA 1
ATOM 746 C C . THR A 1 102 ? -11.086 -3.914 34.356 1.00 71.44 102 THR A C 1
ATOM 748 O O . THR A 1 102 ? -11.790 -3.671 35.334 1.00 71.44 102 THR A O 1
ATOM 751 N N . ALA A 1 103 ? -11.582 -3.981 33.117 1.00 63.53 103 ALA A N 1
ATOM 752 C CA . ALA A 1 103 ? -12.998 -3.840 32.810 1.00 63.53 103 ALA A CA 1
ATOM 753 C C . ALA A 1 103 ? -13.755 -5.096 33.269 1.00 63.53 103 ALA A C 1
ATOM 755 O O . ALA A 1 103 ? -13.485 -6.220 32.839 1.00 63.53 103 ALA A O 1
ATOM 756 N N . GLN A 1 104 ? -14.707 -4.922 34.182 1.00 62.97 104 GLN A N 1
ATOM 757 C CA . GLN A 1 104 ? -15.506 -6.025 34.698 1.00 62.97 104 GLN A CA 1
ATOM 758 C C . GLN A 1 104 ? -16.488 -6.504 33.617 1.00 62.97 104 GLN A C 1
ATOM 760 O O . GLN A 1 104 ? -17.285 -5.722 33.129 1.00 62.97 104 GLN A O 1
ATOM 765 N N . LYS A 1 105 ? -16.400 -7.795 33.259 1.00 59.88 105 LYS A N 1
ATOM 766 C CA . LYS A 1 105 ? -17.296 -8.659 32.443 1.00 59.88 105 LYS A CA 1
ATOM 767 C C . LYS A 1 105 ? -17.863 -8.181 31.094 1.00 59.88 105 LYS A C 1
ATOM 769 O O . LYS A 1 105 ? -18.189 -9.055 30.296 1.00 59.88 105 LYS A O 1
ATOM 774 N N . ASN A 1 106 ? -17.926 -6.895 30.786 1.00 58.38 106 ASN A N 1
ATOM 775 C CA . ASN A 1 106 ? -18.624 -6.363 29.625 1.00 58.38 106 ASN A CA 1
ATOM 776 C C . ASN A 1 106 ? -17.770 -5.261 28.976 1.00 58.38 106 ASN A C 1
ATOM 778 O O . ASN A 1 106 ? -17.645 -4.158 29.490 1.00 58.38 106 ASN A O 1
ATOM 782 N N . TRP A 1 107 ? -17.179 -5.542 27.813 1.00 52.03 107 TRP A N 1
ATOM 783 C CA . TRP A 1 107 ? -16.302 -4.618 27.065 1.00 52.03 107 TRP A CA 1
ATOM 784 C C . TRP A 1 107 ? -17.011 -3.362 26.514 1.00 52.03 107 TRP A C 1
ATOM 786 O O . TRP A 1 107 ? -16.365 -2.504 25.918 1.00 52.03 107 TRP A O 1
ATOM 796 N N . TRP A 1 108 ? -18.328 -3.261 26.714 1.00 57.84 108 TRP A N 1
ATOM 797 C CA . TRP A 1 108 ? -19.176 -2.101 26.429 1.00 57.84 108 TRP A CA 1
ATOM 798 C C . TRP A 1 108 ? -19.535 -1.283 27.684 1.00 57.84 108 TRP A C 1
ATOM 800 O O . TRP A 1 108 ? -20.171 -0.245 27.559 1.00 57.84 108 TRP A O 1
ATOM 810 N N . GLU A 1 109 ? -19.128 -1.714 28.881 1.00 53.78 109 GLU A N 1
ATOM 811 C CA . GLU A 1 109 ? -19.243 -0.951 30.138 1.00 53.78 109 GLU A CA 1
ATOM 812 C C . GLU A 1 109 ? -17.982 -0.104 30.376 1.00 53.78 1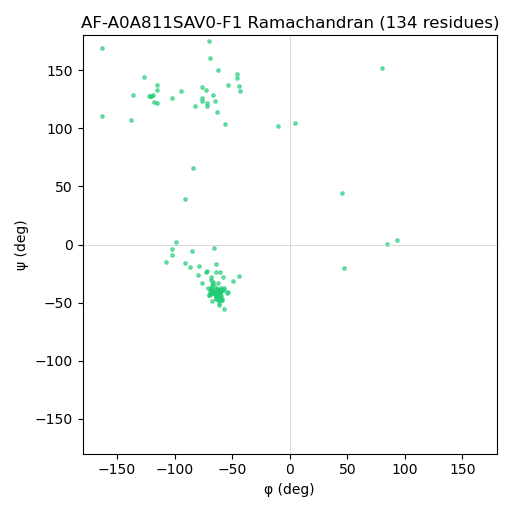09 GLU A C 1
ATOM 814 O O . GLU A 1 109 ? -17.466 0.000 31.487 1.00 53.78 109 GLU A O 1
ATOM 819 N N . VAL A 1 110 ? -17.436 0.476 29.303 1.00 54.91 110 VAL A N 1
ATOM 820 C CA . VAL A 1 110 ? -16.429 1.530 29.438 1.00 54.91 110 VAL A CA 1
ATOM 821 C C . VAL A 1 110 ? -17.129 2.728 30.067 1.00 54.91 110 VAL A C 1
ATOM 823 O O . VAL A 1 110 ? -18.188 3.131 29.591 1.00 54.91 110 VAL A O 1
ATOM 826 N N . ASP A 1 111 ? -16.549 3.264 31.140 1.00 57.88 111 ASP A N 1
ATOM 827 C CA . ASP A 1 111 ? -17.052 4.450 31.826 1.00 57.88 111 ASP A CA 1
ATOM 828 C C . ASP A 1 111 ? -17.160 5.614 30.829 1.00 57.88 111 ASP A C 1
ATOM 830 O O . ASP A 1 111 ? -16.159 6.192 30.399 1.00 57.88 111 ASP A O 1
ATOM 834 N N . VAL A 1 112 ? -18.390 5.905 30.407 1.00 55.97 112 VAL A N 1
ATOM 835 C CA . VAL A 1 112 ? -18.696 6.960 29.437 1.00 55.97 112 VAL A CA 1
ATOM 836 C 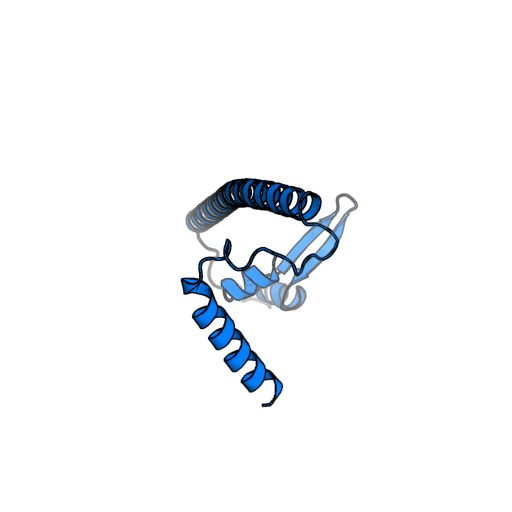C . VAL A 1 112 ? -18.333 8.329 30.018 1.00 55.97 112 VAL A C 1
ATOM 838 O O . VAL A 1 112 ? -17.974 9.216 29.259 1.00 55.97 112 VAL A O 1
ATOM 841 N N . GLU A 1 113 ? -18.287 8.476 31.346 1.00 56.69 113 GLU A N 1
ATOM 842 C CA . GLU A 1 113 ? -17.835 9.710 32.004 1.00 56.69 113 GLU A CA 1
ATOM 843 C C . GLU A 1 113 ? -16.314 9.913 31.892 1.00 56.69 113 GLU A C 1
ATOM 845 O O . GLU A 1 113 ? -15.816 11.040 31.937 1.00 56.69 113 GLU A O 1
ATOM 850 N N . ALA A 1 114 ? -15.547 8.834 31.688 1.00 58.47 114 ALA A N 1
ATOM 851 C CA . ALA A 1 114 ? -14.125 8.913 31.351 1.00 58.47 114 ALA A CA 1
ATOM 852 C C . ALA A 1 114 ? -13.901 9.217 29.855 1.00 58.47 114 ALA A C 1
ATOM 854 O O . ALA A 1 114 ? -12.887 9.817 29.482 1.00 58.47 114 ALA A O 1
ATOM 855 N N . LEU A 1 115 ? -14.861 8.851 29.000 1.00 55.12 115 LEU A N 1
ATOM 856 C CA . LEU A 1 115 ? -14.967 9.256 27.597 1.00 55.12 115 LEU A CA 1
ATOM 857 C C . LEU A 1 115 ? -15.665 10.617 27.513 1.00 55.12 115 LEU A C 1
ATOM 859 O O . LEU A 1 115 ? -16.776 10.735 27.015 1.00 55.12 115 LEU A O 1
ATOM 863 N N . ARG A 1 116 ? -14.968 11.621 28.055 1.00 64.75 116 ARG A N 1
ATOM 864 C CA . ARG A 1 116 ? -15.174 13.068 27.900 1.00 64.75 116 ARG A CA 1
ATOM 865 C C . ARG A 1 116 ? -16.417 13.425 27.068 1.00 64.75 116 ARG A C 1
ATOM 867 O O . ARG A 1 116 ? -16.408 13.298 25.844 1.00 64.75 116 ARG A O 1
ATOM 874 N N . GLU A 1 117 ? -17.471 13.858 27.757 1.00 60.19 117 GLU A N 1
ATOM 875 C CA . GLU A 1 117 ? -18.815 14.172 27.243 1.00 60.19 117 GLU A CA 1
ATOM 876 C C . GLU A 1 117 ? -18.812 14.993 25.932 1.00 60.19 117 GLU A C 1
ATOM 878 O O . GLU A 1 117 ? -19.716 14.863 25.103 1.00 60.19 117 GLU A O 1
ATOM 883 N N . GLU A 1 118 ? -17.758 15.780 25.685 1.00 68.00 118 GLU A N 1
ATOM 884 C CA . GLU A 1 118 ? -17.530 16.508 24.434 1.00 68.00 118 GLU A CA 1
ATOM 885 C C . GLU A 1 118 ? -17.397 15.650 23.157 1.00 68.00 118 GLU A C 1
ATOM 887 O O . GLU A 1 118 ? -17.672 16.161 22.068 1.00 68.00 118 GLU A O 1
ATOM 892 N N . ASP A 1 119 ? -17.023 14.371 23.252 1.00 65.06 119 ASP A N 1
ATOM 893 C CA . ASP A 1 119 ? -16.820 13.491 22.090 1.00 65.06 119 ASP A CA 1
ATOM 894 C C . ASP A 1 119 ? -18.098 12.723 21.689 1.00 65.06 119 ASP A C 1
ATOM 896 O O . ASP A 1 119 ? -18.223 12.225 20.562 1.00 65.06 119 ASP A O 1
ATOM 900 N N . LEU A 1 120 ? -19.102 12.676 22.572 1.00 76.44 120 LEU A N 1
ATOM 901 C CA . LEU A 1 120 ? -20.373 11.983 22.339 1.00 76.44 120 LEU A CA 1
ATOM 902 C C . LEU A 1 120 ? -21.174 12.549 21.142 1.00 76.44 120 LEU A C 1
ATOM 904 O O . LEU A 1 120 ? -21.665 11.756 20.331 1.00 76.44 120 LEU A O 1
ATOM 908 N N . PRO A 1 121 ? -21.269 13.879 20.928 1.00 77.06 121 PRO A N 1
ATOM 909 C CA . PRO A 1 121 ? -21.930 14.443 19.749 1.00 77.06 121 PRO A CA 1
ATOM 910 C C . PRO A 1 121 ? -21.249 14.051 18.431 1.00 77.06 121 PRO A C 1
ATOM 912 O O . PRO A 1 121 ? -21.920 13.863 17.413 1.00 77.06 121 PRO A O 1
ATOM 915 N N . VAL A 1 122 ? -19.919 13.898 18.440 1.00 79.44 122 VAL A N 1
ATOM 916 C CA . VAL A 1 122 ? -19.141 13.484 17.262 1.00 79.44 122 VAL A CA 1
ATOM 917 C C . VAL A 1 122 ? -19.450 12.030 16.909 1.00 79.44 122 VAL A C 1
ATOM 919 O O . VAL A 1 122 ? -19.674 11.712 15.739 1.00 79.44 122 VAL A O 1
ATOM 922 N N . PHE A 1 123 ? -19.539 11.161 17.918 1.00 77.69 123 PHE A N 1
ATOM 923 C CA . PHE A 1 123 ? -19.901 9.758 17.735 1.00 77.69 123 PHE A CA 1
ATOM 924 C C . PHE A 1 123 ? -21.340 9.585 17.223 1.00 77.69 123 PHE A C 1
ATOM 926 O O . PHE A 1 123 ? -21.574 8.827 16.280 1.00 77.69 123 PHE A O 1
ATOM 933 N N . ILE A 1 124 ? -22.296 10.347 17.769 1.00 82.88 124 ILE A N 1
ATOM 934 C CA . ILE A 1 124 ? -23.691 10.352 17.297 1.00 82.88 124 ILE A CA 1
ATOM 935 C C . ILE A 1 124 ? -23.753 10.756 15.818 1.00 82.88 124 ILE A C 1
ATOM 937 O O . ILE A 1 124 ? -24.372 10.056 15.015 1.00 82.88 124 ILE A O 1
ATOM 941 N N . ARG A 1 125 ? -23.046 11.825 15.428 1.00 85.19 125 ARG A N 1
ATOM 942 C CA . ARG A 1 125 ? -22.998 12.284 14.032 1.00 85.19 125 ARG A CA 1
ATOM 943 C C . ARG A 1 125 ? -22.421 11.222 13.091 1.00 85.19 125 ARG A C 1
ATOM 945 O O . ARG A 1 125 ? -22.930 11.042 11.987 1.00 85.19 125 ARG A O 1
ATOM 952 N N . ALA A 1 126 ? -21.384 10.502 13.518 1.00 83.75 126 ALA A N 1
ATOM 953 C CA . ALA A 1 126 ? -20.789 9.419 12.733 1.00 83.75 126 ALA A CA 1
ATOM 954 C C . ALA A 1 126 ? -21.765 8.247 12.521 1.00 83.75 126 ALA A C 1
ATOM 956 O O . ALA A 1 126 ? -21.855 7.710 11.416 1.00 83.75 126 ALA A O 1
ATOM 957 N N . LEU A 1 127 ? -22.544 7.885 13.546 1.00 86.38 127 LEU A N 1
ATOM 958 C CA . LEU A 1 127 ? -23.566 6.841 13.437 1.00 86.38 127 LEU A CA 1
ATOM 959 C C . LEU A 1 127 ? -24.733 7.246 12.532 1.00 86.38 127 LEU A C 1
ATOM 961 O O . LEU A 1 127 ? -25.283 6.403 11.823 1.00 86.38 127 LEU A O 1
ATOM 965 N N . GLU A 1 128 ? -25.120 8.520 12.532 1.00 88.50 128 GLU A N 1
ATOM 966 C CA . GLU A 1 128 ? -26.160 9.022 11.632 1.00 88.50 128 GLU A CA 1
ATOM 967 C C . GLU A 1 128 ? -25.738 8.962 10.163 1.00 88.50 128 GLU A C 1
ATOM 969 O O . GLU A 1 128 ? -26.538 8.526 9.334 1.00 88.50 128 GLU A O 1
ATOM 974 N N . ILE A 1 129 ? -24.485 9.323 9.863 1.00 89.62 129 ILE A N 1
ATOM 975 C CA . ILE A 1 129 ? -23.898 9.199 8.521 1.00 89.62 129 ILE A CA 1
ATOM 976 C C . ILE A 1 129 ? -23.882 7.729 8.093 1.00 89.62 129 ILE A C 1
ATOM 978 O O . ILE A 1 129 ? -24.440 7.385 7.056 1.00 89.62 129 ILE A O 1
ATOM 982 N N . LEU A 1 130 ? -23.361 6.839 8.942 1.00 85.69 130 LEU A N 1
ATOM 983 C CA . LEU A 1 130 ? -23.314 5.407 8.644 1.00 85.69 130 LEU A CA 1
ATOM 984 C C . LEU A 1 130 ? -24.714 4.816 8.401 1.00 85.69 130 LEU A C 1
ATOM 986 O O . LEU A 1 130 ? -24.909 3.995 7.509 1.00 85.69 130 LEU A O 1
ATOM 990 N N . LYS A 1 131 ? -25.719 5.241 9.176 1.00 86.56 131 LYS A N 1
ATOM 991 C CA . LYS A 1 131 ? -27.112 4.802 9.002 1.00 86.56 131 LYS A CA 1
ATOM 992 C C . LYS A 1 131 ? -27.716 5.288 7.682 1.00 86.56 131 LYS A C 1
ATOM 994 O O . LYS A 1 131 ? -28.588 4.602 7.150 1.00 86.56 131 LYS A O 1
ATOM 999 N N . ALA A 1 132 ? -27.316 6.461 7.194 1.00 88.44 132 ALA A N 1
ATOM 1000 C CA . ALA A 1 132 ? -27.738 6.959 5.890 1.00 88.44 132 ALA A CA 1
ATOM 1001 C C . ALA A 1 132 ? -27.101 6.136 4.762 1.00 88.44 132 ALA A C 1
ATOM 1003 O O . ALA A 1 132 ? -27.819 5.695 3.870 1.00 88.44 132 ALA A O 1
ATOM 1004 N N . ASP A 1 133 ? -25.808 5.831 4.874 1.00 79.75 133 ASP A N 1
ATOM 1005 C CA . ASP A 1 133 ? -25.055 5.066 3.872 1.00 79.75 133 ASP A CA 1
ATOM 1006 C C . ASP A 1 133 ? -25.490 3.595 3.774 1.00 79.75 133 ASP A C 1
ATOM 1008 O O . ASP A 1 133 ? -25.427 3.000 2.708 1.00 79.75 133 ASP A O 1
ATOM 1012 N N . VAL A 1 134 ? -25.960 2.994 4.872 1.00 80.62 134 VAL A N 1
ATOM 1013 C CA . VAL A 1 134 ? -26.478 1.608 4.886 1.00 80.62 134 VAL A CA 1
ATOM 1014 C C . VAL A 1 134 ? -27.912 1.508 4.341 1.00 80.62 134 VAL A C 1
ATOM 1016 O O . VAL A 1 134 ? -28.377 0.419 4.007 1.00 80.62 134 VAL A O 1
ATOM 1019 N N . LYS A 1 135 ? -28.646 2.626 4.292 1.00 63.97 135 LYS A N 1
ATOM 1020 C CA . LYS A 1 135 ? -30.032 2.680 3.796 1.00 63.97 135 LYS A CA 1
ATOM 1021 C C . LYS A 1 135 ? -30.156 3.235 2.372 1.00 63.97 135 LYS A C 1
ATOM 1023 O O . LYS A 1 135 ? -31.267 3.190 1.840 1.00 63.97 135 LYS A O 1
ATOM 1028 N N . GLY A 1 136 ? -29.077 3.778 1.811 1.00 49.50 136 GLY A N 1
ATOM 1029 C CA . GLY A 1 136 ? -28.951 4.149 0.397 1.00 49.50 136 GLY A CA 1
ATOM 1030 C C . GLY A 1 136 ? -28.420 2.991 -0.432 1.00 49.50 136 GLY A C 1
ATOM 1031 O O . GLY A 1 136 ? -28.819 2.915 -1.613 1.00 49.50 136 GLY A O 1
#

Organism: NCBI:txid422564

Foldseek 3Di:
DQVVVCVVVVHWDKDWDADPVGDIDIDTVPDPCVVVVQCDDDPPDGRDDDDPPPVVVVVVVVVVVVVVVVVVVVVVVVVVVVVVVVVVVVVVVVVLVVVVVVDPPDPVPDPVVVVPPVCVVVVVVVVVVVVVVVVD

pLDDT: mean 75.99, std 14.16, range [49.5, 98.12]

Sequence (136 aa):
MARAISEELDAHIAVVAFSTAGDAHAFDAPTVDCVLCTYLPVDGVPPHPAFPSSDAAAEMVGEATAHVAGMRRDREETKVLVAKEWARVAATREKVTAAQATAQKNWWEVDVEALREEDLPVFIRALEILKADVKG